Protein AF-A0A7Y7M878-F1 (afdb_monomer_lite)

InterPro domains:
  IPR006963 Molybdopterin oxidoreductase, 4Fe-4S domai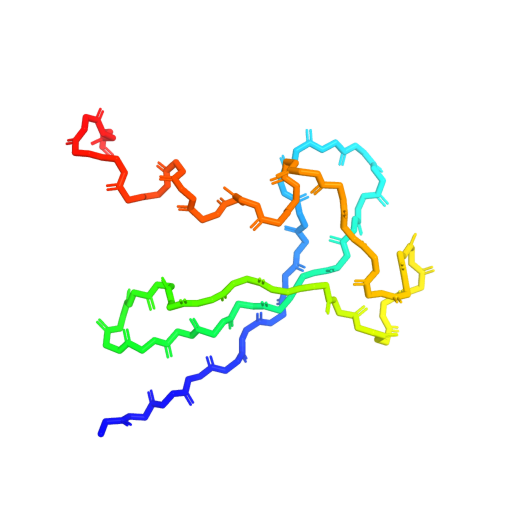n [PF04879] (5-53)
  IPR006963 Molybdopterin oxidoreductase, 4Fe-4S domain [PS51669] (3-59)
  IPR006963 Molybdopterin oxidoreductase, 4Fe-4S domain [SM00926] (3-57)
  IPR027467 Molybdopterin oxidoreductase, molybdopterin cofactor binding site [PS00551] (8-25)

Foldseek 3Di:
DDWDWDWAFQPDDDLRFIKIFTDDPNAGPFIWGDCPDPSANTDDDPSRRCVRVQVPDPPND

Secondary structure (DSSP, 8-state):
---EEEEEE-SSSTT--EEEEEEETTEEEEEEE-TT-TTTTT---TTGGGTTGGGS-TT--

Sequence (61 aa):
MARQEIRTACPYCGVGCGVVMEVEDGRIARVRGDAAHPANGGRLCTKGSSCDRPIAVPSRL

Structure (mmCIF, N/CA/C/O backbone):
data_AF-A0A7Y7M878-F1
#
_entry.id   AF-A0A7Y7M878-F1
#
loop_
_atom_site.group_PDB
_atom_site.id
_atom_site.type_symbol
_atom_site.label_atom_id
_atom_site.label_alt_id
_atom_site.label_comp_id
_atom_site.label_asym_id
_atom_site.label_entity_id
_atom_site.label_seq_id
_atom_site.pdbx_PDB_ins_code
_atom_site.Cartn_x
_atom_site.Cartn_y
_atom_site.Cartn_z
_atom_site.occupancy
_atom_site.B_iso_or_equiv
_atom_site.auth_seq_id
_atom_site.auth_comp_id
_atom_site.auth_asym_id
_atom_site.auth_atom_id
_atom_site.pdbx_PDB_model_num
ATOM 1 N N . MET A 1 1 ? -19.462 -14.267 0.501 1.00 59.97 1 MET A N 1
ATOM 2 C CA . MET A 1 1 ? -19.358 -12.799 0.355 1.00 59.97 1 MET A CA 1
ATOM 3 C C . MET A 1 1 ? -18.223 -12.496 -0.614 1.00 59.97 1 MET A C 1
ATOM 5 O O . MET A 1 1 ? -17.318 -13.316 -0.720 1.00 59.97 1 MET A O 1
ATOM 9 N N . ALA A 1 2 ? -18.323 -11.432 -1.414 1.00 76.06 2 ALA A N 1
ATOM 10 C CA . ALA A 1 2 ? -17.396 -11.187 -2.521 1.00 76.06 2 ALA A CA 1
ATOM 11 C C . ALA A 1 2 ? -16.160 -10.408 -2.048 1.00 76.06 2 ALA A C 1
ATOM 13 O O . ALA A 1 2 ? -16.283 -9.292 -1.550 1.00 76.06 2 ALA A O 1
ATOM 14 N N . ARG A 1 3 ? -14.980 -10.998 -2.236 1.00 89.12 3 ARG A N 1
ATOM 15 C CA . ARG A 1 3 ? -13.681 -10.344 -2.060 1.00 89.12 3 ARG A CA 1
ATOM 16 C C . ARG A 1 3 ? -13.382 -9.475 -3.278 1.00 89.12 3 ARG A C 1
ATOM 18 O O . ARG A 1 3 ? -13.476 -9.955 -4.407 1.00 89.12 3 ARG A O 1
ATOM 25 N N . GLN A 1 4 ? -13.007 -8.222 -3.055 1.00 96.00 4 GLN A N 1
ATOM 26 C CA . GLN A 1 4 ? -12.645 -7.276 -4.112 1.00 96.00 4 GLN A CA 1
ATOM 27 C C . GLN A 1 4 ? -11.164 -6.913 -4.020 1.00 96.00 4 GLN A C 1
ATOM 29 O O . GLN A 1 4 ? -10.645 -6.702 -2.928 1.00 96.00 4 GLN A O 1
ATOM 34 N N . GLU A 1 5 ? -10.484 -6.813 -5.161 1.00 97.12 5 GLU A N 1
ATOM 35 C CA . GLU A 1 5 ? -9.138 -6.240 -5.232 1.00 97.12 5 GLU A CA 1
ATOM 36 C C . GLU A 1 5 ? -9.214 -4.815 -5.779 1.00 97.12 5 GLU A C 1
ATOM 38 O O . GLU A 1 5 ? -9.697 -4.589 -6.888 1.00 97.12 5 GLU A O 1
ATOM 43 N N . ILE A 1 6 ? -8.714 -3.852 -5.010 1.00 97.00 6 ILE A N 1
ATOM 44 C CA . ILE A 1 6 ? -8.704 -2.435 -5.370 1.00 97.00 6 ILE A CA 1
ATOM 45 C C . ILE 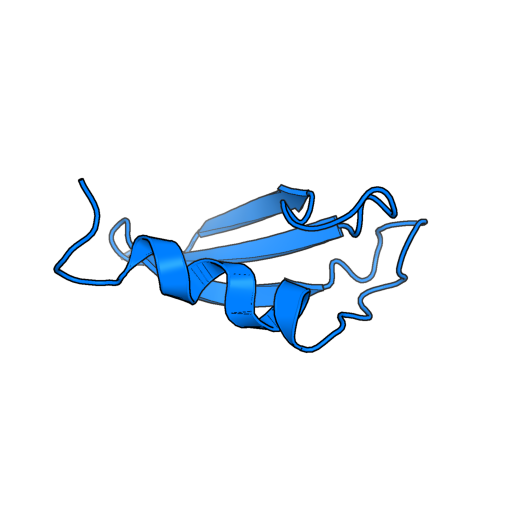A 1 6 ? -7.255 -1.980 -5.489 1.00 97.00 6 ILE A C 1
ATOM 47 O O . ILE A 1 6 ? -6.480 -2.081 -4.538 1.00 97.00 6 ILE A O 1
ATOM 51 N N . ARG A 1 7 ? -6.883 -1.462 -6.660 1.00 97.69 7 ARG A N 1
ATOM 52 C CA . ARG A 1 7 ? -5.569 -0.849 -6.883 1.00 97.69 7 ARG A CA 1
ATOM 53 C C . ARG A 1 7 ? -5.625 0.630 -6.528 1.00 97.69 7 ARG A C 1
ATOM 55 O O . ARG A 1 7 ? -6.542 1.329 -6.950 1.00 97.69 7 ARG A O 1
ATOM 62 N N . THR A 1 8 ? -4.648 1.105 -5.768 1.00 96.81 8 THR A N 1
ATOM 63 C CA . THR A 1 8 ? -4.528 2.518 -5.392 1.00 96.81 8 THR A CA 1
ATOM 64 C C . THR A 1 8 ? -3.064 2.895 -5.150 1.00 96.81 8 THR A C 1
ATOM 66 O O . THR A 1 8 ? -2.165 2.062 -5.282 1.00 96.81 8 THR A O 1
ATOM 69 N N . ALA A 1 9 ? -2.809 4.157 -4.817 1.00 96.75 9 ALA A N 1
ATOM 70 C CA . ALA A 1 9 ? -1.489 4.661 -4.465 1.00 96.75 9 ALA A CA 1
ATOM 71 C C . ALA A 1 9 ? -1.289 4.688 -2.940 1.00 96.75 9 ALA A C 1
ATOM 73 O O . ALA A 1 9 ? -2.198 4.998 -2.171 1.00 96.75 9 ALA A O 1
ATOM 74 N N . CYS A 1 10 ? -0.068 4.389 -2.497 1.00 97.38 10 CYS A N 1
ATOM 75 C CA . CYS A 1 10 ? 0.351 4.521 -1.104 1.00 97.38 10 CYS A CA 1
ATOM 76 C C . CYS A 1 10 ? 0.266 5.994 -0.643 1.00 97.38 10 CYS A C 1
ATOM 78 O O . CYS A 1 10 ? 0.853 6.855 -1.300 1.00 97.38 10 CYS A O 1
ATOM 80 N N . PRO A 1 11 ? -0.370 6.299 0.508 1.00 96.44 11 PRO A N 1
ATOM 81 C CA . PRO A 1 11 ? -0.668 7.678 0.905 1.00 96.44 11 PRO A CA 1
ATOM 82 C C . PRO A 1 11 ? 0.472 8.397 1.648 1.00 96.44 11 PRO A C 1
ATOM 84 O O . PRO A 1 11 ? 0.276 9.505 2.136 1.00 96.44 11 PRO A O 1
ATOM 87 N N . TYR A 1 12 ? 1.642 7.774 1.816 1.00 96.62 12 TYR A N 1
ATOM 88 C CA . TYR A 1 12 ? 2.630 8.260 2.789 1.00 96.62 12 TYR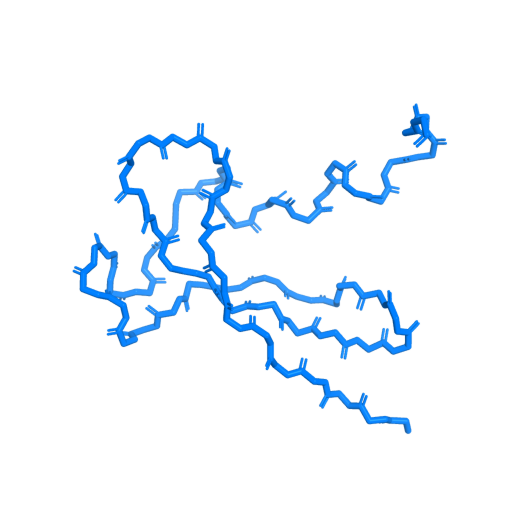 A CA 1
ATOM 89 C C . TYR A 1 12 ? 3.695 9.212 2.243 1.00 96.62 12 TYR A C 1
ATOM 91 O O . TYR A 1 12 ? 4.007 10.204 2.891 1.00 96.62 12 TYR A O 1
ATOM 99 N N . CYS A 1 13 ? 4.342 8.889 1.125 1.00 96.62 13 CYS A N 1
ATOM 100 C CA . CYS A 1 13 ? 5.457 9.683 0.602 1.00 96.62 13 CYS A CA 1
ATOM 101 C C . CYS A 1 13 ? 5.337 9.879 -0.911 1.00 96.62 13 CYS A C 1
ATOM 103 O O . CYS A 1 13 ? 4.536 9.221 -1.570 1.00 96.62 13 CYS A O 1
ATOM 105 N N . GLY A 1 14 ? 6.182 10.745 -1.473 1.00 96.50 14 GLY A N 1
ATOM 106 C CA . GLY A 1 14 ? 6.132 11.132 -2.888 1.00 96.50 14 GLY A CA 1
ATOM 107 C C . GLY A 1 14 ? 6.594 10.080 -3.902 1.00 96.50 14 GLY A C 1
ATOM 108 O O . GLY A 1 14 ? 6.614 10.378 -5.087 1.00 96.50 14 GLY A O 1
ATOM 109 N N . VAL A 1 15 ? 6.966 8.863 -3.481 1.00 97.06 15 VAL A N 1
ATOM 110 C CA . VAL A 1 15 ? 7.375 7.795 -4.421 1.00 97.06 15 VAL A CA 1
ATOM 111 C C . VAL A 1 15 ? 6.194 7.324 -5.277 1.00 97.06 15 VAL A C 1
ATOM 113 O O . VAL A 1 15 ? 6.392 6.880 -6.402 1.00 97.06 15 VAL A O 1
ATOM 116 N N . GLY A 1 16 ? 4.965 7.405 -4.749 1.00 96.50 16 GLY A N 1
ATOM 117 C CA . GLY A 1 16 ? 3.775 6.960 -5.478 1.00 96.50 16 GLY A CA 1
ATOM 118 C C . GLY A 1 16 ? 3.726 5.442 -5.674 1.00 96.50 16 GLY A C 1
ATOM 119 O O . GLY A 1 16 ? 3.352 4.960 -6.736 1.00 96.50 16 GLY A O 1
ATOM 120 N N . CYS A 1 17 ? 4.140 4.668 -4.666 1.00 98.38 17 CYS A N 1
ATOM 121 C CA . CYS A 1 17 ? 4.075 3.206 -4.700 1.00 98.38 17 CYS A CA 1
ATOM 122 C C . CYS A 1 17 ? 2.646 2.707 -4.975 1.00 98.38 17 CYS A C 1
ATOM 124 O O . CYS A 1 17 ? 1.733 3.051 -4.222 1.00 98.38 17 CYS A O 1
ATOM 126 N N . GLY A 1 18 ? 2.470 1.838 -5.972 1.00 98.44 18 GLY A N 1
ATOM 127 C CA . GLY A 1 18 ? 1.207 1.138 -6.201 1.00 98.44 18 GLY A CA 1
ATOM 128 C C . GLY A 1 18 ? 0.954 0.060 -5.153 1.00 98.44 18 GLY A C 1
ATOM 129 O O . GLY A 1 18 ? 1.853 -0.720 -4.810 1.00 98.44 18 GLY A O 1
ATOM 130 N N . VAL A 1 19 ? -0.275 0.007 -4.652 1.00 98.25 19 VAL A N 1
ATOM 131 C CA . VAL A 1 19 ? -0.744 -0.994 -3.692 1.00 98.25 19 VAL A CA 1
ATOM 132 C C . VAL A 1 19 ? -2.026 -1.651 -4.191 1.00 98.25 19 VAL A C 1
ATOM 134 O O . VAL A 1 19 ? -2.841 -1.027 -4.869 1.00 98.25 19 VAL A O 1
ATOM 137 N N . VAL A 1 20 ? -2.210 -2.914 -3.822 1.00 98.25 20 VAL A N 1
ATOM 138 C CA . VAL A 1 20 ? -3.465 -3.647 -3.979 1.00 98.25 20 VAL A CA 1
ATOM 139 C C . VAL A 1 20 ? -4.041 -3.902 -2.596 1.00 98.25 20 VAL A C 1
ATOM 141 O O . VAL A 1 20 ? -3.373 -4.480 -1.734 1.00 98.25 20 VAL A O 1
ATOM 144 N N . MET A 1 21 ? -5.273 -3.454 -2.394 1.00 97.38 21 MET A N 1
ATOM 145 C CA . MET A 1 21 ? -6.061 -3.695 -1.194 1.00 97.38 21 MET A CA 1
ATOM 146 C C . MET A 1 21 ? -7.079 -4.792 -1.479 1.00 97.38 21 MET A C 1
ATOM 148 O O . MET A 1 21 ? -7.837 -4.706 -2.443 1.00 97.38 21 MET A O 1
ATOM 152 N N . GLU A 1 22 ? -7.095 -5.815 -0.637 1.00 97.06 22 GLU A N 1
ATOM 153 C CA . GLU A 1 22 ? -8.117 -6.858 -0.652 1.00 97.06 22 GLU A CA 1
ATOM 154 C C . GLU A 1 22 ? -9.209 -6.441 0.330 1.00 97.06 22 GLU A C 1
ATOM 156 O O . GLU A 1 22 ? -8.935 -6.266 1.520 1.00 97.06 22 GLU A O 1
ATOM 161 N N . VAL A 1 23 ? -10.424 -6.233 -0.172 1.00 96.31 23 VAL A N 1
ATOM 162 C CA . VAL A 1 23 ? -11.575 -5.767 0.601 1.00 96.31 23 VAL A CA 1
ATOM 163 C C . VAL A 1 23 ? -12.591 -6.893 0.730 1.00 96.31 23 VAL A C 1
ATOM 165 O O . VAL A 1 23 ? -13.037 -7.459 -0.269 1.00 96.31 23 VAL A O 1
ATOM 168 N N . GLU A 1 24 ? -12.961 -7.196 1.967 1.00 96.12 24 GLU A N 1
ATOM 169 C CA . GLU A 1 24 ? -13.946 -8.207 2.342 1.00 96.12 24 GLU A CA 1
ATOM 170 C C . GLU A 1 24 ? -14.932 -7.553 3.317 1.00 96.12 24 GLU A C 1
ATOM 172 O O . GLU A 1 24 ? -14.528 -6.885 4.268 1.00 96.12 24 GLU A O 1
ATOM 177 N N . ASP A 1 25 ? -16.233 -7.664 3.039 1.00 93.88 25 ASP A N 1
ATOM 178 C CA . ASP A 1 25 ? -17.311 -7.096 3.867 1.00 93.88 25 ASP A CA 1
ATOM 179 C C . ASP A 1 25 ? -17.128 -5.606 4.207 1.00 93.88 25 ASP A C 1
ATOM 181 O O . ASP A 1 25 ? -17.375 -5.148 5.323 1.00 93.88 25 ASP A O 1
ATOM 185 N N . GLY A 1 26 ? -16.652 -4.838 3.221 1.00 91.69 26 GLY A N 1
ATOM 186 C CA . GLY A 1 26 ? -16.407 -3.400 3.351 1.00 91.69 26 GLY A CA 1
ATOM 187 C C . GLY A 1 26 ? -15.185 -3.034 4.201 1.00 91.69 26 GLY A C 1
ATOM 188 O O . GLY A 1 26 ? -14.984 -1.857 4.492 1.00 91.69 26 GLY A O 1
ATOM 189 N N . ARG A 1 27 ? -14.357 -4.009 4.596 1.00 93.44 27 ARG A N 1
ATOM 190 C CA . ARG A 1 27 ? -13.125 -3.804 5.368 1.00 93.44 27 ARG A CA 1
ATOM 191 C C . ARG A 1 27 ? -11.904 -4.258 4.583 1.00 93.44 27 ARG A C 1
ATOM 193 O O . ARG A 1 27 ? -11.967 -5.205 3.807 1.00 93.44 27 ARG A O 1
ATOM 200 N N . ILE A 1 28 ? -10.774 -3.594 4.806 1.00 95.94 28 ILE A N 1
ATOM 201 C CA . ILE A 1 28 ? -9.497 -3.997 4.211 1.00 95.94 28 ILE A CA 1
ATOM 202 C C . ILE A 1 28 ? -8.992 -5.226 4.973 1.00 95.94 28 ILE A C 1
ATOM 204 O O . ILE A 1 28 ? -8.657 -5.129 6.150 1.00 95.94 28 ILE A O 1
ATOM 208 N N . ALA A 1 29 ? -8.952 -6.375 4.304 1.00 95.31 29 ALA A N 1
ATOM 209 C CA . ALA A 1 29 ? -8.461 -7.636 4.854 1.00 95.31 29 ALA A CA 1
ATOM 210 C C . ALA A 1 29 ? -6.943 -7.791 4.672 1.00 95.31 29 ALA A C 1
ATOM 212 O O . ALA A 1 29 ? -6.268 -8.410 5.498 1.00 95.31 29 ALA A O 1
ATOM 213 N N . ARG A 1 30 ? -6.388 -7.235 3.586 1.00 95.31 30 ARG A N 1
ATOM 214 C CA . ARG A 1 30 ? -4.951 -7.295 3.284 1.00 95.31 30 ARG A CA 1
ATOM 215 C C . ARG A 1 30 ? -4.502 -6.119 2.426 1.00 95.31 30 ARG A C 1
ATOM 217 O O . ARG A 1 30 ? -5.231 -5.660 1.551 1.00 95.31 30 ARG A O 1
ATOM 224 N N . VAL A 1 31 ? -3.251 -5.709 2.622 1.00 97.38 31 VAL A N 1
ATOM 225 C CA . VAL A 1 31 ? -2.522 -4.794 1.737 1.00 97.38 31 VAL A CA 1
ATOM 226 C C . VAL A 1 31 ? -1.280 -5.495 1.198 1.00 97.38 31 VAL A C 1
ATOM 228 O O . VAL A 1 31 ? -0.524 -6.113 1.950 1.00 97.38 31 VAL A O 1
ATOM 231 N N . ARG A 1 32 ? -1.045 -5.382 -0.109 1.00 97.81 32 ARG A N 1
ATOM 232 C CA . ARG A 1 32 ? 0.195 -5.819 -0.766 1.00 97.81 32 ARG A CA 1
ATOM 233 C C . ARG A 1 32 ? 0.642 -4.806 -1.811 1.00 97.81 32 ARG A C 1
ATOM 235 O O . ARG A 1 32 ? -0.143 -3.969 -2.247 1.00 97.81 32 ARG A O 1
ATOM 242 N N . GLY A 1 33 ? 1.904 -4.874 -2.223 1.00 98.06 33 GLY A N 1
ATOM 243 C CA . GLY A 1 33 ? 2.379 -4.064 -3.342 1.00 98.06 33 GLY A CA 1
ATOM 244 C C . GLY A 1 33 ? 1.792 -4.562 -4.659 1.00 98.06 33 GLY A C 1
ATOM 245 O O . GLY A 1 33 ? 1.559 -5.762 -4.834 1.00 98.06 33 GLY A O 1
ATOM 246 N N . ASP A 1 34 ? 1.558 -3.643 -5.589 1.00 98.25 34 ASP A N 1
ATOM 247 C CA . ASP A 1 34 ? 1.182 -4.003 -6.952 1.00 98.25 34 ASP A CA 1
ATOM 248 C C . ASP A 1 34 ? 2.431 -4.393 -7.754 1.00 98.25 34 ASP A C 1
ATOM 250 O O . ASP A 1 34 ? 3.266 -3.550 -8.079 1.00 98.25 34 ASP A O 1
ATOM 254 N N . ALA A 1 35 ? 2.559 -5.686 -8.060 1.00 97.81 35 ALA A N 1
ATOM 255 C CA . ALA A 1 35 ? 3.686 -6.242 -8.807 1.00 97.81 35 ALA A CA 1
ATOM 256 C C . ALA A 1 35 ? 3.837 -5.641 -10.214 1.00 97.81 35 ALA A C 1
ATOM 258 O O . ALA A 1 35 ? 4.944 -5.628 -10.746 1.00 97.81 35 ALA A O 1
ATOM 259 N N . ALA A 1 36 ? 2.751 -5.126 -10.800 1.00 97.50 36 ALA A N 1
ATOM 260 C CA . ALA A 1 36 ? 2.773 -4.493 -12.114 1.00 97.50 36 ALA A CA 1
ATOM 261 C C . ALA A 1 36 ? 3.105 -2.991 -12.059 1.00 97.50 36 ALA A C 1
ATOM 263 O O . ALA A 1 36 ? 3.295 -2.370 -13.105 1.00 97.50 36 ALA A O 1
ATOM 264 N N . HIS A 1 37 ? 3.168 -2.380 -10.870 1.00 97.69 37 HIS A N 1
ATOM 265 C CA . HIS A 1 37 ? 3.318 -0.934 -10.762 1.00 97.69 37 HIS A CA 1
ATOM 266 C C . HIS A 1 37 ? 4.777 -0.491 -10.982 1.00 97.69 37 HIS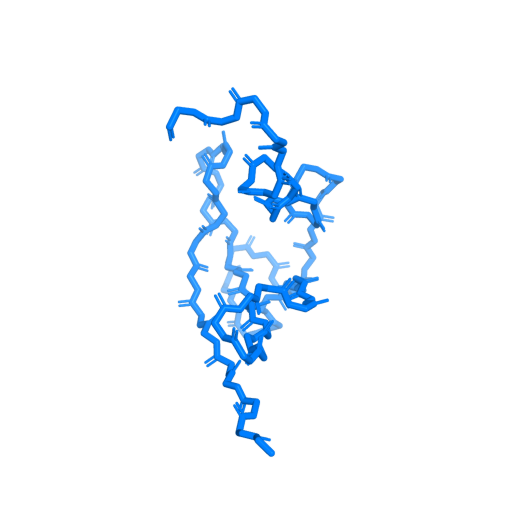 A C 1
ATOM 268 O O . HIS A 1 37 ? 5.673 -0.938 -10.259 1.00 97.69 37 HIS A O 1
ATOM 274 N N . PRO A 1 38 ? 5.044 0.452 -11.907 1.00 97.56 38 PRO A N 1
ATOM 275 C CA . PRO A 1 38 ? 6.405 0.779 -12.344 1.00 97.56 38 PRO A CA 1
ATOM 276 C C . PRO A 1 38 ? 7.274 1.380 -11.234 1.00 97.56 38 PRO A C 1
ATOM 278 O O . PRO A 1 38 ? 8.476 1.141 -11.191 1.00 97.56 38 PRO A O 1
ATOM 281 N N . ALA A 1 39 ? 6.671 2.133 -10.309 1.00 97.25 39 ALA A N 1
ATOM 282 C CA . ALA A 1 39 ? 7.418 2.812 -9.249 1.00 97.25 39 ALA A CA 1
ATOM 283 C C . ALA A 1 39 ? 8.016 1.867 -8.190 1.00 97.25 39 ALA A C 1
ATOM 285 O O . ALA A 1 39 ? 8.986 2.234 -7.532 1.00 97.25 39 ALA A O 1
ATOM 286 N N . ASN A 1 40 ? 7.432 0.681 -7.971 1.00 97.62 40 ASN A N 1
ATOM 287 C CA . ASN A 1 40 ? 7.847 -0.188 -6.864 1.00 97.62 40 ASN A CA 1
ATOM 288 C C . ASN A 1 40 ? 7.957 -1.681 -7.201 1.00 97.62 40 ASN A C 1
ATOM 290 O O . ASN A 1 40 ? 8.512 -2.421 -6.386 1.00 97.62 40 ASN A O 1
ATOM 294 N N . GLY A 1 41 ? 7.438 -2.141 -8.345 1.00 97.62 41 GLY A N 1
ATOM 295 C CA . GLY A 1 41 ? 7.459 -3.551 -8.745 1.00 97.62 41 GLY A CA 1
ATOM 296 C C . GLY A 1 41 ? 6.934 -4.492 -7.657 1.00 97.62 41 GLY A C 1
ATOM 297 O O . GLY A 1 41 ? 7.514 -5.549 -7.418 1.00 97.62 41 GLY A O 1
ATOM 298 N N . GLY A 1 42 ? 5.911 -4.071 -6.909 1.00 97.62 42 GLY A N 1
ATOM 299 C CA . GLY A 1 42 ? 5.319 -4.843 -5.813 1.00 97.62 42 GLY A CA 1
ATOM 300 C C . GLY A 1 42 ? 6.044 -4.760 -4.467 1.00 97.62 42 GLY A C 1
ATOM 301 O O . GLY A 1 42 ? 5.563 -5.323 -3.483 1.00 97.62 42 GLY A O 1
ATOM 302 N N . ARG A 1 43 ? 7.167 -4.042 -4.368 1.00 98.06 43 ARG A N 1
ATOM 303 C CA . ARG A 1 43 ? 7.876 -3.842 -3.095 1.00 98.06 43 ARG A CA 1
ATOM 304 C C . ARG A 1 43 ? 7.229 -2.729 -2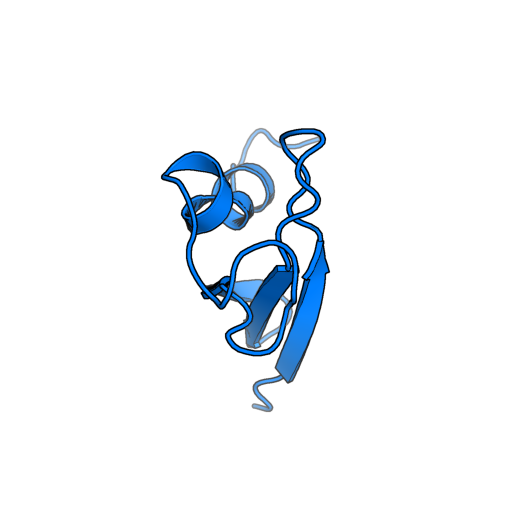.276 1.00 98.06 43 ARG A C 1
ATOM 306 O O . ARG A 1 43 ? 6.841 -1.689 -2.803 1.00 98.06 43 ARG A O 1
ATOM 313 N N 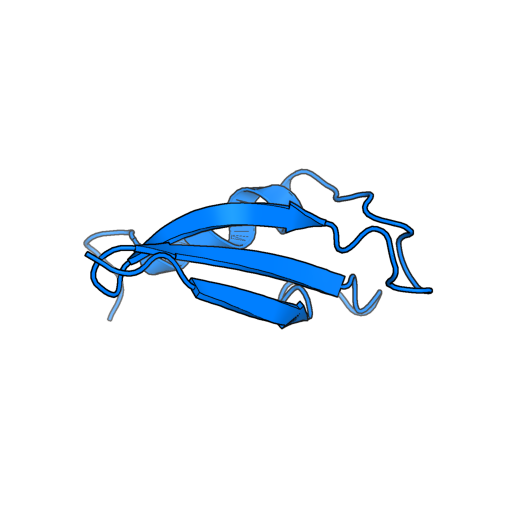. LEU A 1 44 ? 7.165 -2.914 -0.959 1.00 98.31 44 LEU A N 1
ATOM 314 C CA . LEU A 1 44 ? 6.680 -1.901 -0.021 1.00 98.31 44 LEU A CA 1
ATOM 315 C C . LEU A 1 44 ? 7.628 -1.770 1.171 1.00 98.31 44 LEU A C 1
ATOM 317 O O . LEU A 1 44 ? 8.188 -2.754 1.645 1.00 98.31 44 LEU A O 1
ATOM 321 N N . CYS A 1 45 ? 7.782 -0.542 1.672 1.00 97.94 45 CYS A N 1
ATOM 322 C CA . CYS A 1 45 ? 8.366 -0.307 2.993 1.00 97.94 45 CYS A CA 1
ATOM 323 C C . CYS A 1 45 ? 7.328 -0.581 4.093 1.00 97.94 45 CYS A C 1
ATOM 325 O O . CYS A 1 45 ? 6.132 -0.649 3.807 1.00 97.94 45 CYS A O 1
ATOM 327 N N . THR A 1 46 ? 7.761 -0.618 5.355 1.00 97.44 46 THR A N 1
ATOM 328 C CA . THR A 1 46 ? 6.888 -0.869 6.516 1.00 97.44 46 THR A CA 1
ATOM 329 C C . THR A 1 46 ? 5.670 0.054 6.575 1.00 97.44 46 THR A C 1
ATOM 331 O O . THR A 1 46 ? 4.594 -0.387 6.958 1.00 97.44 46 THR A O 1
ATOM 334 N N . LYS A 1 47 ? 5.798 1.322 6.154 1.00 97.12 47 LYS A N 1
ATOM 335 C CA . LYS A 1 47 ? 4.657 2.254 6.103 1.00 97.12 47 LYS A CA 1
ATOM 336 C C . LYS A 1 47 ? 3.641 1.823 5.044 1.00 97.12 47 LYS A C 1
ATOM 338 O O . LYS A 1 47 ? 2.461 1.720 5.330 1.00 97.12 47 LYS A O 1
ATOM 343 N N . GLY A 1 48 ? 4.107 1.513 3.834 1.00 97.50 48 GLY A N 1
ATOM 344 C CA . GLY A 1 48 ? 3.234 1.110 2.730 1.00 97.50 48 GLY A CA 1
ATOM 345 C C . GLY A 1 48 ? 2.506 -0.208 2.994 1.00 97.50 48 GLY A C 1
ATOM 346 O O . GLY A 1 48 ? 1.327 -0.313 2.689 1.00 97.50 48 GLY A O 1
ATOM 347 N N . SER A 1 49 ? 3.175 -1.191 3.603 1.00 97.12 49 SER A N 1
ATOM 348 C CA . SER A 1 49 ? 2.558 -2.484 3.937 1.00 97.12 49 SER A CA 1
ATOM 349 C C . SER A 1 49 ? 1.582 -2.431 5.115 1.00 97.12 49 SER A C 1
ATOM 351 O O . SER A 1 49 ? 0.906 -3.420 5.370 1.00 97.12 49 SER A O 1
ATOM 353 N N . SER A 1 50 ? 1.524 -1.310 5.839 1.00 96.62 50 SER A N 1
ATOM 354 C CA . SER A 1 50 ? 0.644 -1.107 6.994 1.00 96.62 50 SER A CA 1
ATOM 355 C C . SER A 1 50 ? -0.292 0.098 6.840 1.00 96.62 50 SER A C 1
ATOM 357 O O . SER A 1 50 ? -0.811 0.615 7.832 1.00 96.62 50 SER A O 1
ATOM 359 N N . CYS A 1 51 ? -0.510 0.566 5.604 1.00 95.69 51 CYS A N 1
ATOM 360 C CA . CYS A 1 51 ? -1.299 1.769 5.328 1.00 95.69 51 CYS A CA 1
ATOM 361 C C . CYS A 1 51 ? -2.797 1.633 5.640 1.00 95.69 51 CYS A C 1
ATOM 363 O O . CYS A 1 51 ? -3.505 2.634 5.693 1.00 95.69 51 CYS A O 1
ATOM 365 N N . ASP A 1 52 ? -3.278 0.413 5.853 1.00 95.69 52 ASP A N 1
ATOM 366 C CA . ASP A 1 52 ? -4.623 0.083 6.319 1.00 95.69 52 ASP A CA 1
ATOM 367 C C . ASP A 1 52 ? -4.831 0.377 7.812 1.00 95.69 52 ASP A C 1
ATOM 369 O O . ASP A 1 52 ? -5.933 0.742 8.221 1.00 95.69 52 ASP A O 1
ATOM 373 N N . ARG A 1 53 ? -3.783 0.273 8.641 1.00 95.00 53 ARG A N 1
ATOM 374 C CA . ARG A 1 53 ? -3.920 0.342 10.108 1.00 95.00 53 ARG A CA 1
ATOM 375 C C . ARG A 1 53 ? -4.566 1.639 10.602 1.00 95.00 53 ARG A C 1
ATOM 377 O O . ARG A 1 53 ? -5.463 1.538 11.436 1.00 95.00 53 ARG A O 1
ATOM 384 N N . PRO A 1 54 ? -4.199 2.840 10.105 1.00 94.31 54 PRO A N 1
ATOM 385 C CA . PRO A 1 54 ? -4.836 4.085 10.543 1.00 94.31 54 PRO A CA 1
ATOM 386 C C . PRO A 1 54 ? -6.328 4.186 10.194 1.00 94.31 54 PRO A C 1
ATOM 388 O O . PRO A 1 54 ? -7.024 5.033 10.741 1.00 94.31 54 PRO A O 1
ATOM 391 N N . ILE A 1 55 ? -6.837 3.354 9.282 1.00 93.62 55 ILE A N 1
ATOM 392 C CA . ILE A 1 55 ? -8.262 3.323 8.926 1.00 93.62 55 ILE A CA 1
ATOM 393 C C . ILE A 1 55 ? -9.061 2.541 9.977 1.00 93.62 55 ILE A C 1
ATOM 395 O O . ILE A 1 55 ? -10.218 2.864 10.225 1.00 93.62 55 ILE A O 1
ATOM 399 N N . ALA A 1 56 ? -8.440 1.554 10.624 1.00 91.06 56 ALA A N 1
ATOM 400 C CA . ALA A 1 56 ? -9.089 0.664 11.583 1.00 91.06 56 ALA A CA 1
ATOM 401 C C . ALA A 1 56 ? -8.930 1.092 13.057 1.00 91.06 56 ALA A C 1
ATOM 403 O O . ALA A 1 56 ? -9.408 0.384 13.944 1.00 91.06 56 ALA A O 1
ATOM 404 N N . VAL A 1 57 ? -8.250 2.210 13.353 1.00 94.69 57 VAL A N 1
ATOM 405 C CA . VAL A 1 57 ? -8.073 2.660 14.746 1.00 94.69 57 VAL A CA 1
ATOM 406 C C . VAL A 1 57 ? -9.397 3.184 15.329 1.00 94.69 57 VAL A C 1
ATOM 408 O O . VAL A 1 57 ? -10.041 4.014 14.689 1.00 94.69 57 VAL A O 1
ATOM 411 N N . PRO A 1 58 ? -9.804 2.776 16.550 1.00 94.69 58 PRO A N 1
ATOM 412 C CA . PRO A 1 58 ? -11.082 3.200 17.140 1.00 94.69 58 PRO A CA 1
ATOM 413 C C . PRO A 1 58 ? -11.213 4.710 17.369 1.00 94.69 58 PRO A C 1
ATOM 415 O O . PRO A 1 58 ? -12.318 5.232 17.406 1.00 94.69 58 PRO A O 1
ATOM 418 N N . SER A 1 59 ? -10.088 5.408 17.540 1.00 95.12 59 SER A N 1
ATOM 419 C CA . SER A 1 59 ? -10.030 6.855 17.771 1.00 95.12 59 SER A CA 1
ATOM 420 C C . SER A 1 59 ? -9.985 7.682 16.481 1.00 95.12 59 SER A C 1
ATOM 422 O O . SER A 1 59 ? -9.683 8.874 16.531 1.00 95.12 59 SER A O 1
ATOM 424 N N . ARG A 1 60 ? -10.186 7.056 15.317 1.00 91.75 60 ARG A N 1
ATOM 425 C CA . ARG A 1 60 ? -10.318 7.766 14.044 1.00 91.75 60 ARG A CA 1
ATOM 426 C C . ARG A 1 60 ? -11.613 8.588 14.071 1.00 91.75 60 ARG A C 1
ATOM 428 O O . ARG A 1 60 ? -12.639 8.062 14.491 1.00 91.75 60 ARG A O 1
ATOM 435 N N . LEU A 1 61 ? -11.533 9.847 13.630 1.00 91.19 61 LEU A N 1
ATOM 436 C CA . LEU A 1 61 ? -12.688 10.744 13.485 1.00 91.19 61 LEU A CA 1
ATOM 437 C C . LEU A 1 61 ? -13.704 10.216 12.462 1.00 91.19 61 LEU A C 1
ATOM 439 O O . LEU A 1 61 ? -13.268 9.602 11.451 1.00 91.19 61 LEU A O 1
#

Radius of gyration: 11.84 Å; chains: 1; bounding box: 28×24×30 Å

Organism: NCBI:txid1216886

pLDDT: mean 95.32, std 5.6, range [59.97, 98.44]